Protein AF-A0A1X0NEB1-F1 (afdb_monomer_lite)

Organism: NCBI:txid67003

Foldseek 3Di:
DDDPVVVVLVVVLVVLVVLPLFDVSLVVVVQWDWDQDPNATFIFRQQPQQLVQLCVVVVNNPDNGFTFDADPPDRPDGTGSAGDCVSQVQESRHDDDPDDHNHDDGSNSVCSVVSNPDD

pLDDT: mean 80.7, std 16.13, range [34.22, 95.5]

Secondary structure (DSSP, 8-state):
---HHHHHHHHHHHHHHHTT-SHHHHHHTT-EEEEEETTEEEEEE--HHHHHHHHHHHT-TT--SEEEEE-TT-SSS-EEEEE-HHHHTTBTTSPP-SSS---B--TTTGGGGTTTT--

Radius of gyration: 14.16 Å; chains: 1; bounding box: 34×28×40 Å

InterPro domains:
  IPR001577 Peptidase M8, leishmanolysin [PF01457] (5-111)

Sequence (119 aa):
LVDPRLNVRIAAHEMAHALGFNIPSMKQKGVLTQANIRGKNRMVVSSKMTKEKAQGHYGCPSLPGMELDNDDETDDNGIHPHWTRRVAHDELMAPREEEGVEIYYTALTMPFRTWVAYK

Structure (mmCIF, N/CA/C/O backbone):
data_AF-A0A1X0NEB1-F1
#
_entry.id   AF-A0A1X0NEB1-F1
#
loop_
_atom_site.group_PDB
_atom_site.id
_atom_site.type_symbol
_atom_site.label_atom_id
_atom_site.label_alt_id
_atom_site.label_comp_id
_atom_site.label_asym_id
_atom_site.label_entity_id
_atom_site.label_seq_id
_atom_site.pdbx_PDB_ins_code
_atom_site.Cartn_x
_atom_site.Cartn_y
_atom_site.Cartn_z
_atom_site.occupancy
_atom_site.B_iso_or_equiv
_atom_site.auth_seq_id
_atom_site.auth_comp_id
_atom_site.auth_asym_id
_atom_site.auth_atom_id
_atom_site.pdbx_PDB_model_num
ATOM 1 N N . LEU A 1 1 ? 21.086 -9.699 -20.725 1.00 50.06 1 LEU A N 1
ATOM 2 C CA . LEU A 1 1 ? 20.017 -9.048 -21.521 1.00 50.06 1 LEU A CA 1
ATOM 3 C C . LEU A 1 1 ? 19.009 -8.496 -20.526 1.00 50.06 1 LEU A C 1
ATOM 5 O O . LEU A 1 1 ? 18.596 -9.251 -19.660 1.00 50.06 1 LEU A O 1
ATOM 9 N N . VAL A 1 2 ? 18.701 -7.200 -20.577 1.00 63.81 2 VAL A N 1
ATOM 10 C CA . VAL A 1 2 ? 17.762 -6.556 -19.640 1.00 63.81 2 VAL A CA 1
ATOM 11 C C . VAL A 1 2 ? 16.336 -6.984 -20.001 1.00 63.81 2 VAL A C 1
ATOM 13 O O . VAL A 1 2 ? 15.973 -6.893 -21.172 1.00 63.81 2 VAL A O 1
ATOM 16 N N . ASP A 1 3 ? 15.544 -7.465 -19.038 1.00 76.25 3 ASP A N 1
ATOM 17 C CA . ASP A 1 3 ? 14.147 -7.864 -19.269 1.00 76.25 3 ASP A CA 1
ATOM 18 C C . ASP A 1 3 ? 13.260 -6.612 -19.463 1.00 76.25 3 ASP A C 1
ATOM 20 O O . ASP A 1 3 ? 13.100 -5.822 -18.525 1.00 76.25 3 ASP A O 1
ATOM 24 N N . PRO A 1 4 ? 12.644 -6.399 -20.645 1.00 79.75 4 PRO A N 1
ATOM 25 C CA . PRO A 1 4 ? 11.771 -5.251 -20.887 1.00 79.75 4 PRO A CA 1
ATOM 26 C C . PRO A 1 4 ? 10.587 -5.167 -19.915 1.00 79.75 4 PRO A C 1
ATOM 28 O O . PRO A 1 4 ? 10.144 -4.067 -19.584 1.00 79.75 4 PRO A O 1
ATOM 31 N N . ARG A 1 5 ? 10.071 -6.306 -19.434 1.00 80.94 5 ARG A N 1
ATOM 32 C CA . ARG A 1 5 ? 8.942 -6.344 -18.490 1.00 80.94 5 ARG A CA 1
ATOM 33 C C . ARG A 1 5 ? 9.340 -5.774 -17.138 1.00 80.94 5 ARG A C 1
ATOM 35 O O . ARG A 1 5 ? 8.555 -5.045 -16.534 1.00 80.94 5 ARG A O 1
ATOM 42 N N . LEU A 1 6 ? 10.560 -6.069 -16.695 1.00 80.06 6 LEU A N 1
ATOM 43 C CA . LEU A 1 6 ? 11.114 -5.529 -15.461 1.00 80.06 6 LEU A CA 1
ATOM 44 C C . LEU A 1 6 ? 11.214 -4.001 -15.535 1.00 80.06 6 LEU A C 1
ATOM 46 O O . LEU A 1 6 ? 10.722 -3.321 -14.640 1.00 80.06 6 LEU A O 1
ATOM 50 N N . ASN A 1 7 ? 11.738 -3.452 -16.634 1.00 83.75 7 ASN A N 1
ATOM 51 C CA . ASN A 1 7 ? 11.854 -1.998 -16.810 1.00 83.75 7 ASN A CA 1
ATOM 52 C C . ASN A 1 7 ? 10.494 -1.286 -16.796 1.00 83.75 7 ASN A C 1
ATOM 54 O O . ASN A 1 7 ? 10.359 -0.232 -16.180 1.00 83.75 7 ASN A O 1
ATOM 58 N N . VAL A 1 8 ? 9.473 -1.865 -17.440 1.00 86.69 8 VAL A N 1
ATOM 59 C CA . VAL A 1 8 ? 8.105 -1.316 -17.414 1.00 86.69 8 VAL A CA 1
ATOM 60 C C . VAL A 1 8 ? 7.553 -1.285 -15.987 1.00 86.69 8 VAL A C 1
ATOM 62 O O . VAL A 1 8 ? 6.920 -0.309 -15.590 1.00 86.69 8 VAL A O 1
ATOM 65 N N . ARG A 1 9 ? 7.804 -2.336 -15.201 1.00 85.25 9 ARG A N 1
ATOM 66 C CA . ARG A 1 9 ? 7.329 -2.438 -13.814 1.00 85.25 9 ARG A CA 1
ATOM 67 C C . ARG A 1 9 ? 8.079 -1.480 -12.889 1.00 85.25 9 ARG A C 1
ATOM 69 O O . ARG A 1 9 ? 7.437 -0.826 -12.078 1.00 85.25 9 ARG A O 1
ATOM 76 N N . ILE A 1 10 ? 9.388 -1.309 -13.075 1.00 85.31 10 ILE A N 1
ATOM 77 C CA .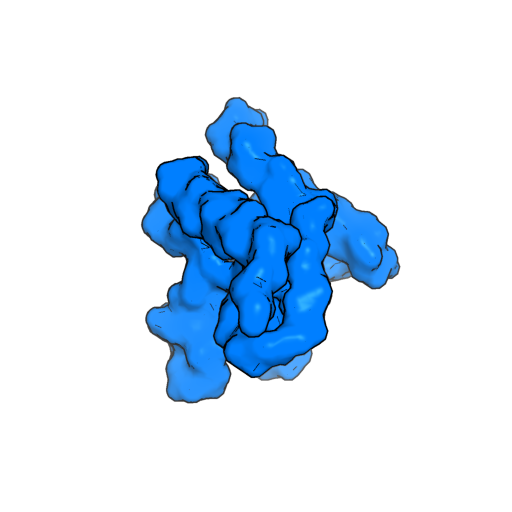 ILE A 1 10 ? 10.177 -0.289 -12.367 1.00 85.31 10 ILE A CA 1
ATOM 78 C C . ILE A 1 10 ? 9.642 1.108 -12.689 1.00 85.31 10 ILE A C 1
ATOM 80 O O . ILE A 1 10 ? 9.349 1.878 -11.781 1.00 85.31 10 ILE A O 1
ATOM 84 N N . ALA A 1 11 ? 9.428 1.426 -13.968 1.00 88.44 11 ALA A N 1
ATOM 85 C CA . ALA A 1 11 ? 8.856 2.715 -14.346 1.00 88.44 11 ALA A CA 1
ATOM 86 C C . ALA A 1 11 ? 7.480 2.937 -13.692 1.00 88.44 11 ALA A C 1
ATOM 88 O O . ALA A 1 11 ? 7.219 4.015 -13.165 1.00 88.44 11 ALA A O 1
ATOM 89 N N . ALA A 1 12 ? 6.619 1.916 -13.660 1.00 88.00 12 ALA A N 1
ATOM 90 C CA . ALA A 1 12 ? 5.317 1.997 -13.001 1.00 88.00 12 ALA A CA 1
ATOM 91 C C . ALA A 1 12 ? 5.418 2.190 -11.473 1.00 88.00 12 ALA A C 1
ATOM 93 O O . ALA A 1 12 ? 4.618 2.940 -10.914 1.00 88.00 12 ALA A O 1
ATOM 94 N N . HIS A 1 13 ? 6.391 1.555 -10.814 1.00 88.31 13 HIS A N 1
ATOM 95 C CA . HIS A 1 13 ? 6.684 1.724 -9.386 1.00 88.31 13 HIS A CA 1
ATOM 96 C C . HIS A 1 13 ? 7.076 3.172 -9.067 1.00 88.31 13 HIS A C 1
ATOM 98 O O . HIS A 1 13 ? 6.448 3.829 -8.236 1.00 88.31 13 HIS A O 1
ATOM 104 N N . GLU A 1 14 ? 8.036 3.723 -9.810 1.00 90.38 14 GLU A N 1
ATOM 105 C CA . GLU A 1 14 ? 8.483 5.108 -9.622 1.00 90.38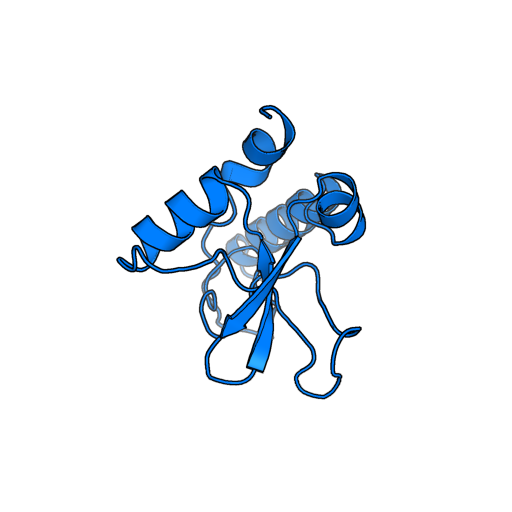 14 GLU A CA 1
ATOM 106 C C . GLU A 1 14 ? 7.382 6.122 -9.960 1.00 90.38 14 GLU A C 1
ATOM 108 O O . GLU A 1 14 ? 7.199 7.130 -9.272 1.00 90.38 14 GLU A O 1
ATOM 113 N N . MET A 1 15 ? 6.569 5.837 -10.982 1.00 90.62 15 MET A N 1
ATOM 114 C CA . MET A 1 15 ? 5.384 6.640 -11.279 1.00 90.62 15 MET A CA 1
ATOM 115 C C . MET A 1 15 ? 4.373 6.612 -10.127 1.00 90.62 15 MET A C 1
ATOM 117 O O . MET A 1 15 ? 3.772 7.644 -9.833 1.00 90.62 15 MET A O 1
ATOM 121 N N . ALA A 1 16 ? 4.173 5.474 -9.458 1.00 88.00 16 ALA A N 1
ATOM 122 C CA . ALA A 1 16 ? 3.282 5.391 -8.303 1.00 88.00 16 ALA A CA 1
ATOM 123 C C . ALA A 1 16 ? 3.787 6.259 -7.138 1.00 88.00 16 ALA A C 1
ATOM 125 O O . ALA A 1 16 ? 2.994 6.999 -6.547 1.00 88.00 16 ALA A O 1
ATOM 126 N N . HIS A 1 17 ? 5.097 6.261 -6.867 1.00 89.75 17 HIS A N 1
ATOM 127 C CA . HIS A 1 17 ? 5.706 7.184 -5.904 1.00 89.75 17 HIS A CA 1
ATOM 128 C C . HIS A 1 17 ? 5.466 8.651 -6.276 1.00 89.75 17 HIS A C 1
ATOM 130 O O . HIS A 1 17 ? 4.985 9.426 -5.440 1.00 89.75 17 HIS A O 1
ATOM 136 N N . ALA A 1 18 ? 5.723 9.024 -7.535 1.00 90.25 18 ALA A N 1
ATOM 137 C CA . ALA A 1 18 ? 5.511 10.382 -8.042 1.00 90.25 18 ALA A CA 1
ATOM 138 C C . ALA A 1 18 ? 4.037 10.822 -7.965 1.00 90.25 18 ALA A C 1
ATOM 140 O O . ALA A 1 18 ? 3.744 11.995 -7.736 1.00 90.25 18 ALA A O 1
ATOM 141 N N . LEU A 1 19 ? 3.100 9.881 -8.109 1.00 89.00 19 LEU A N 1
ATOM 142 C CA . LEU A 1 19 ? 1.658 10.113 -7.981 1.00 89.00 19 LEU A CA 1
ATOM 143 C C . LEU A 1 19 ? 1.159 10.152 -6.530 1.00 89.00 19 LEU A C 1
ATOM 145 O O . LEU A 1 19 ? -0.034 10.361 -6.303 1.00 89.00 19 LEU A O 1
ATOM 149 N N . GLY A 1 20 ? 2.048 9.983 -5.553 1.00 87.38 20 GLY A N 1
ATOM 150 C CA . GLY A 1 20 ? 1.743 10.194 -4.144 1.00 87.38 20 GLY A CA 1
ATOM 151 C C . GLY A 1 20 ? 1.837 8.950 -3.272 1.00 87.38 20 GLY A C 1
ATOM 152 O O . GLY A 1 20 ? 1.495 9.053 -2.095 1.00 87.38 20 GLY A O 1
ATOM 153 N N . PHE A 1 21 ? 2.282 7.796 -3.786 1.00 90.44 21 PHE A N 1
ATOM 154 C CA . PHE A 1 21 ? 2.564 6.624 -2.950 1.00 90.44 21 PHE A CA 1
ATOM 155 C C . PHE A 1 21 ? 3.817 6.900 -2.109 1.00 90.44 21 PHE A C 1
ATOM 157 O O . PHE A 1 21 ? 4.918 6.467 -2.417 1.00 90.44 21 PHE A O 1
ATOM 164 N N . ASN A 1 22 ? 3.676 7.730 -1.082 1.00 90.38 22 ASN A N 1
ATOM 165 C CA . ASN A 1 22 ? 4.745 8.134 -0.187 1.00 90.38 22 ASN A CA 1
ATOM 166 C C . ASN A 1 22 ? 4.183 8.467 1.199 1.00 90.38 22 ASN A C 1
ATOM 168 O O . ASN A 1 22 ? 3.020 8.857 1.347 1.00 90.38 22 ASN A O 1
ATOM 172 N N . ILE A 1 23 ? 5.025 8.329 2.223 1.00 90.75 23 ILE A N 1
ATOM 173 C CA . ILE A 1 23 ? 4.625 8.529 3.619 1.00 90.75 23 ILE A CA 1
ATOM 174 C C . ILE A 1 23 ? 4.050 9.934 3.879 1.00 90.75 23 ILE A C 1
ATOM 176 O O . ILE A 1 23 ? 2.999 10.010 4.521 1.00 90.75 23 ILE A O 1
ATOM 180 N N . PRO A 1 24 ? 4.638 11.047 3.386 1.00 91.19 24 PRO A N 1
ATOM 181 C CA . PRO A 1 24 ? 4.060 12.379 3.580 1.00 91.19 24 PRO A CA 1
ATOM 182 C C . PRO A 1 24 ? 2.620 12.498 3.067 1.00 91.19 24 PRO A C 1
ATOM 184 O O . PRO A 1 24 ? 1.757 13.007 3.782 1.00 91.19 24 PRO A O 1
ATOM 187 N N . SER A 1 25 ? 2.333 11.971 1.875 1.00 90.56 25 SER A N 1
ATOM 188 C CA . SER A 1 25 ? 0.985 11.994 1.294 1.00 90.56 25 SER A CA 1
ATOM 189 C C . SER A 1 25 ? 0.007 11.138 2.097 1.00 90.56 25 SER A C 1
ATOM 191 O O . SER A 1 25 ? -1.127 11.552 2.337 1.00 90.56 25 SER A O 1
ATOM 193 N N . MET A 1 26 ? 0.438 9.961 2.560 1.00 91.19 26 MET A N 1
ATOM 194 C CA . MET A 1 26 ? -0.384 9.091 3.407 1.00 91.19 26 MET A CA 1
ATOM 195 C C . MET A 1 26 ? -0.697 9.747 4.763 1.00 91.19 26 MET A C 1
ATOM 197 O O . MET A 1 26 ? -1.842 9.704 5.218 1.00 91.19 26 MET A O 1
ATOM 201 N N . LYS A 1 27 ? 0.287 10.420 5.380 1.00 91.62 27 LYS A N 1
ATOM 202 C CA . LYS A 1 27 ? 0.109 11.202 6.617 1.00 91.62 27 LYS A CA 1
ATOM 203 C C . LYS A 1 27 ? -0.855 12.367 6.411 1.00 91.62 27 LYS A C 1
ATOM 205 O O . LYS A 1 27 ? -1.803 12.503 7.176 1.00 91.62 27 LYS A O 1
ATOM 210 N N . GLN A 1 28 ? -0.660 13.163 5.357 1.00 92.12 28 GLN A N 1
ATOM 211 C CA . GLN A 1 28 ? -1.532 14.296 5.025 1.00 92.12 28 GLN A CA 1
ATOM 212 C C . GLN A 1 28 ? -2.993 13.8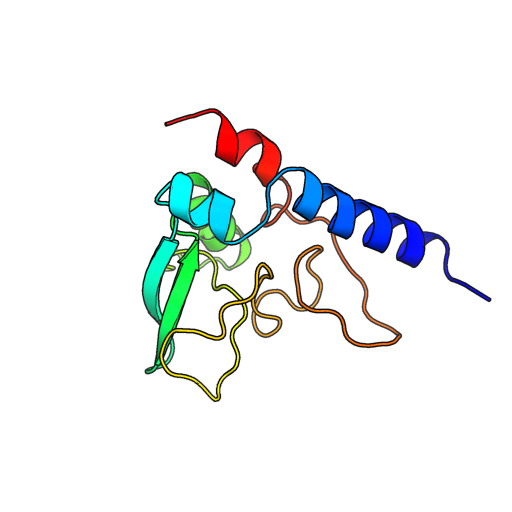61 4.844 1.00 92.12 28 GLN A C 1
ATOM 214 O O . GLN A 1 28 ? -3.915 14.585 5.210 1.00 92.12 28 GLN A O 1
ATOM 219 N N . LYS A 1 29 ? -3.204 12.664 4.293 1.00 89.00 29 LYS A N 1
ATOM 220 C CA . LYS A 1 29 ? -4.533 12.080 4.088 1.00 89.00 29 LYS A CA 1
ATOM 221 C C . LYS A 1 29 ? -5.107 11.397 5.329 1.00 89.00 29 LYS A C 1
ATOM 223 O O . LYS A 1 29 ? -6.274 11.021 5.300 1.00 89.00 29 LYS A O 1
ATOM 228 N N . GLY A 1 30 ? -4.321 11.221 6.392 1.00 93.38 30 GLY A N 1
ATOM 229 C CA . GLY A 1 30 ? -4.760 10.563 7.623 1.00 93.38 30 GLY A CA 1
ATOM 230 C C . GLY A 1 30 ? -5.132 9.090 7.434 1.00 93.38 30 GLY A C 1
ATOM 231 O O . GLY A 1 30 ? -5.995 8.589 8.143 1.00 93.38 30 GLY A O 1
ATOM 232 N N . VAL A 1 31 ? -4.519 8.399 6.464 1.00 93.88 31 VAL A N 1
ATOM 233 C CA . VAL A 1 31 ? -4.846 6.993 6.135 1.00 93.88 31 VAL A CA 1
ATOM 234 C C . VAL A 1 31 ? -3.944 5.976 6.833 1.00 93.88 31 VAL A C 1
ATOM 236 O O . VAL A 1 31 ? -4.031 4.784 6.552 1.00 93.88 31 VAL A O 1
ATOM 239 N N . LEU A 1 32 ? -3.049 6.445 7.700 1.00 93.25 32 LEU A N 1
ATOM 240 C CA . LEU A 1 32 ? -2.110 5.615 8.438 1.00 93.25 32 LEU A CA 1
ATOM 241 C C . LEU A 1 32 ? -2.652 5.308 9.832 1.00 93.25 32 LEU A C 1
ATOM 243 O O . LEU A 1 32 ? -3.143 6.194 10.531 1.00 93.25 32 LEU A O 1
ATOM 247 N N . THR A 1 33 ? -2.550 4.056 10.257 1.00 94.19 33 THR A N 1
ATOM 248 C CA . THR A 1 33 ? -2.971 3.623 11.595 1.00 94.19 33 THR A CA 1
ATOM 249 C C . THR A 1 33 ? -1.999 2.581 12.130 1.00 94.19 33 THR A C 1
ATOM 251 O O . THR A 1 33 ? -1.504 1.757 11.365 1.00 94.19 33 THR A O 1
ATOM 254 N N . GLN A 1 34 ? -1.731 2.604 13.436 1.00 92.94 34 GLN A N 1
ATOM 255 C CA . GLN A 1 34 ? -1.015 1.519 14.104 1.00 92.94 34 GLN A CA 1
ATOM 256 C C . GLN A 1 34 ? -1.971 0.358 14.384 1.00 92.94 34 GLN A C 1
ATOM 258 O O . GLN A 1 34 ? -3.072 0.552 14.899 1.00 92.94 34 GLN A O 1
ATOM 263 N N . ALA A 1 35 ? -1.542 -0.859 14.071 1.00 92.19 35 ALA A N 1
ATOM 264 C CA . ALA A 1 35 ? -2.259 -2.082 14.389 1.00 92.19 35 ALA A CA 1
ATOM 265 C C . ALA A 1 35 ? -1.309 -3.102 15.019 1.00 92.19 35 ALA A C 1
ATOM 267 O O . ALA A 1 35 ? -0.158 -3.228 14.601 1.00 92.19 35 ALA A O 1
ATOM 268 N N . ASN A 1 36 ? -1.801 -3.866 15.998 1.00 91.19 36 ASN A N 1
ATOM 269 C CA . ASN A 1 36 ? -1.059 -5.018 16.490 1.00 91.19 36 ASN A CA 1
ATOM 270 C C . ASN A 1 36 ? -1.182 -6.151 15.469 1.00 91.19 36 ASN A C 1
ATOM 272 O O . ASN A 1 36 ? -2.252 -6.734 15.290 1.00 91.19 36 ASN A O 1
ATOM 276 N N . ILE A 1 37 ? -0.085 -6.437 14.778 1.00 87.88 37 ILE A N 1
ATOM 277 C CA . ILE A 1 37 ? -0.008 -7.495 13.784 1.00 87.88 37 ILE A CA 1
ATOM 278 C C . ILE A 1 37 ? 1.111 -8.434 14.211 1.00 87.88 37 ILE A C 1
ATOM 280 O O . ILE A 1 37 ? 2.282 -8.060 14.258 1.00 87.88 37 ILE A O 1
ATOM 284 N N . ARG A 1 38 ? 0.733 -9.681 14.515 1.00 88.56 38 ARG A N 1
ATOM 285 C CA . ARG A 1 38 ? 1.660 -10.752 14.921 1.00 88.56 38 ARG A CA 1
ATOM 286 C C . ARG A 1 38 ? 2.500 -10.369 16.152 1.00 88.56 38 ARG A C 1
ATOM 288 O O . ARG A 1 38 ? 3.692 -10.652 16.201 1.00 88.56 38 ARG A O 1
ATOM 295 N N . GLY A 1 39 ? 1.881 -9.704 17.131 1.00 88.00 39 GLY A N 1
ATOM 296 C CA . GLY A 1 39 ? 2.530 -9.330 18.390 1.00 88.00 39 GLY A CA 1
ATOM 297 C C . GLY A 1 39 ? 3.436 -8.098 18.310 1.00 88.00 39 GLY A C 1
ATOM 298 O O . GLY A 1 39 ? 4.062 -7.759 19.308 1.00 88.00 39 GLY A O 1
ATOM 299 N N . LYS A 1 40 ? 3.493 -7.411 17.162 1.00 87.00 40 LYS A N 1
ATOM 300 C CA . LYS A 1 40 ? 4.233 -6.156 16.980 1.00 87.00 40 LYS A CA 1
ATOM 301 C C . LYS A 1 40 ? 3.286 -5.025 16.585 1.00 87.00 40 LYS A C 1
ATOM 303 O O . LYS A 1 40 ? 2.299 -5.258 15.886 1.00 87.00 40 LYS A O 1
ATOM 308 N N . ASN A 1 41 ? 3.606 -3.801 16.997 1.00 88.69 41 ASN A N 1
ATOM 309 C CA . ASN A 1 41 ? 2.939 -2.613 16.473 1.00 88.69 41 ASN A CA 1
ATOM 310 C C . ASN A 1 41 ? 3.437 -2.362 15.050 1.00 88.69 41 ASN A C 1
ATOM 312 O O . ASN A 1 41 ? 4.637 -2.274 14.803 1.00 88.69 41 ASN A O 1
ATOM 316 N N . ARG A 1 42 ? 2.506 -2.320 14.099 1.00 90.00 42 ARG A N 1
ATOM 317 C CA . ARG A 1 42 ? 2.790 -2.163 12.674 1.00 90.00 42 ARG A CA 1
ATOM 318 C C . ARG A 1 42 ? 1.970 -1.021 12.108 1.00 90.00 42 ARG A C 1
ATOM 320 O O . ARG A 1 42 ? 0.788 -0.884 12.424 1.00 90.00 42 ARG A O 1
ATOM 327 N N . MET A 1 43 ? 2.592 -0.228 11.244 1.00 92.62 43 MET A N 1
ATOM 328 C CA . MET A 1 43 ? 1.891 0.802 10.491 1.00 92.62 43 MET A CA 1
ATOM 329 C C . MET A 1 43 ? 1.161 0.172 9.310 1.00 92.62 43 MET A C 1
ATOM 331 O O . MET A 1 43 ? 1.752 -0.537 8.496 1.00 92.62 43 MET A O 1
ATOM 335 N N . VAL A 1 44 ? -0.136 0.446 9.213 1.00 94.06 44 VAL A N 1
ATOM 336 C CA . VAL A 1 44 ? -0.979 0.006 8.102 1.00 94.06 44 VAL A CA 1
ATOM 337 C C . VAL A 1 44 ? -1.604 1.194 7.386 1.00 94.06 44 VAL A C 1
ATOM 339 O O . VAL A 1 44 ? -1.916 2.217 8.000 1.00 94.06 44 VAL A O 1
ATOM 342 N N . VAL A 1 45 ? -1.861 1.028 6.091 1.00 94.62 45 VAL A N 1
ATOM 343 C CA . VAL A 1 45 ? -2.782 1.879 5.337 1.00 94.62 45 VAL A CA 1
ATOM 344 C C . VAL A 1 45 ? -4.200 1.348 5.555 1.00 94.62 45 VAL A C 1
ATOM 346 O O . VAL A 1 45 ? -4.564 0.272 5.073 1.00 94.62 45 VAL A O 1
ATOM 349 N N . SER A 1 46 ? -4.997 2.097 6.313 1.00 94.50 46 SER A N 1
ATOM 350 C CA . SER A 1 46 ? -6.318 1.705 6.828 1.00 94.50 46 SER A CA 1
ATOM 351 C C . SER A 1 46 ? -7.486 2.403 6.127 1.00 94.50 46 SER A C 1
ATOM 353 O O . SER A 1 46 ? -8.627 2.319 6.585 1.00 94.50 46 SER A O 1
ATOM 355 N N . SER A 1 47 ? -7.229 3.085 5.003 1.00 93.00 47 SER A N 1
ATOM 356 C CA . SER A 1 47 ? -8.296 3.697 4.206 1.00 93.00 47 SER A CA 1
ATOM 357 C C . SER A 1 47 ? -9.370 2.654 3.857 1.00 93.00 47 SER A C 1
ATOM 359 O O . SER A 1 47 ? -9.043 1.486 3.623 1.00 93.00 47 SER A O 1
ATOM 361 N N . LYS A 1 48 ? -10.650 3.063 3.818 1.00 91.88 48 LYS A N 1
ATOM 362 C CA . LYS A 1 48 ? -11.800 2.157 3.626 1.00 91.88 48 LYS A CA 1
ATOM 363 C C . LYS A 1 48 ? -11.571 1.184 2.476 1.00 91.88 48 LYS A C 1
ATOM 365 O O . LYS A 1 48 ? -11.632 -0.027 2.652 1.00 91.88 48 LYS A O 1
ATOM 370 N N . MET A 1 49 ? -11.253 1.725 1.308 1.00 88.81 49 MET A N 1
ATOM 371 C CA . MET A 1 49 ? -11.064 0.898 0.132 1.00 88.81 49 MET A CA 1
ATOM 372 C C . MET A 1 49 ? -9.842 -0.057 0.329 1.00 88.81 49 MET A C 1
ATOM 374 O O . MET A 1 49 ? -9.866 -1.154 -0.213 1.00 88.81 49 MET A O 1
ATOM 378 N N . THR A 1 50 ? -8.768 0.303 1.075 1.00 90.38 50 THR A N 1
ATOM 379 C CA . THR A 1 50 ? -7.451 -0.399 1.086 1.00 90.38 50 THR A CA 1
ATOM 380 C C . THR A 1 50 ? -7.617 -1.609 1.941 1.00 90.38 50 THR A C 1
ATOM 382 O O . THR A 1 50 ? -7.259 -2.713 1.548 1.00 90.38 50 THR A O 1
ATOM 385 N N . LYS A 1 51 ? -8.287 -1.382 3.063 1.00 93.44 51 LYS A N 1
ATOM 386 C CA . LYS A 1 51 ? -8.847 -2.410 3.897 1.00 93.44 51 LYS A CA 1
ATOM 387 C C . LYS A 1 51 ? -9.743 -3.351 3.090 1.00 93.44 51 LYS A C 1
ATOM 389 O O . LYS A 1 51 ? -9.448 -4.535 3.063 1.00 93.44 51 LYS A O 1
ATOM 394 N N . GLU A 1 52 ? -10.749 -2.863 2.362 1.00 93.44 52 GLU A N 1
ATOM 395 C CA . GLU A 1 52 ? -11.640 -3.732 1.569 1.00 93.44 52 GLU A CA 1
ATOM 396 C C . GLU A 1 52 ? -10.889 -4.565 0.510 1.00 93.44 52 GLU A C 1
ATOM 398 O O . GLU A 1 52 ? -11.146 -5.761 0.362 1.00 93.44 52 GLU A O 1
ATOM 403 N N . LYS A 1 53 ? -9.926 -3.973 -0.209 1.00 92.25 53 LYS A N 1
ATOM 404 C CA . LYS A 1 53 ? -9.122 -4.687 -1.213 1.00 92.25 53 LYS A CA 1
ATOM 405 C C . LYS A 1 53 ? -8.159 -5.688 -0.587 1.00 92.25 53 LYS A C 1
ATOM 407 O O . LYS A 1 53 ? -8.070 -6.799 -1.099 1.00 92.25 53 LYS A O 1
ATOM 412 N N . ALA A 1 54 ? -7.499 -5.347 0.518 1.00 92.62 54 ALA A N 1
ATOM 413 C CA . ALA A 1 54 ? -6.646 -6.277 1.253 1.00 92.62 54 ALA A CA 1
ATOM 414 C C . ALA A 1 54 ? -7.464 -7.445 1.826 1.00 92.62 54 ALA A C 1
ATOM 416 O O . ALA A 1 54 ? -7.107 -8.604 1.637 1.00 92.62 54 ALA A O 1
ATOM 417 N N . GLN A 1 55 ? -8.608 -7.160 2.449 1.00 94.81 55 GLN A N 1
ATOM 418 C CA . GLN A 1 55 ? -9.523 -8.174 2.979 1.00 94.81 55 GLN A CA 1
ATOM 419 C C . GLN A 1 55 ? -10.001 -9.134 1.889 1.00 94.81 55 GLN A C 1
ATOM 421 O O . GLN A 1 55 ? -9.984 -10.344 2.102 1.00 94.81 55 GLN A O 1
ATOM 426 N N . GLY A 1 56 ? -10.385 -8.609 0.721 1.00 93.88 56 GLY A N 1
ATOM 427 C CA . GLY A 1 56 ? -10.778 -9.425 -0.426 1.00 93.88 56 GLY A CA 1
ATOM 428 C C . GLY A 1 56 ? -9.620 -10.233 -1.015 1.00 93.88 56 GLY A C 1
ATOM 429 O O . GLY A 1 56 ? -9.800 -11.406 -1.320 1.00 93.88 56 GLY A O 1
ATOM 430 N N . HIS A 1 57 ? -8.433 -9.633 -1.141 1.00 92.44 57 HIS A N 1
ATOM 431 C CA . HIS A 1 57 ? -7.250 -10.290 -1.703 1.00 92.44 57 HIS A CA 1
ATOM 432 C C . HIS A 1 57 ? -6.757 -11.454 -0.831 1.00 92.44 57 HIS A C 1
ATOM 434 O O . HIS A 1 57 ? -6.447 -12.518 -1.356 1.00 92.44 57 HIS A O 1
ATOM 440 N N . TYR A 1 58 ? -6.733 -11.276 0.492 1.00 93.19 58 TYR A N 1
ATOM 441 C CA . TYR A 1 58 ? -6.269 -12.297 1.438 1.00 93.19 58 TYR A CA 1
ATOM 442 C C . TYR A 1 58 ? -7.392 -13.166 2.025 1.00 93.19 58 TYR A C 1
ATOM 444 O O . TYR A 1 58 ? -7.114 -14.051 2.831 1.00 93.19 58 TYR A O 1
ATOM 452 N N . GLY A 1 59 ? -8.661 -12.900 1.693 1.00 95.50 59 GLY A N 1
ATOM 453 C CA . GLY A 1 59 ? -9.809 -13.613 2.264 1.00 95.50 59 GLY A CA 1
ATOM 454 C C . GLY A 1 59 ? -9.948 -13.460 3.785 1.00 95.50 59 GLY A C 1
ATOM 455 O O . GLY A 1 59 ? -10.465 -14.356 4.446 1.00 95.50 59 GLY A O 1
ATOM 456 N N . CYS A 1 60 ? -9.471 -12.350 4.357 1.00 94.38 60 CYS A N 1
ATOM 457 C CA . CYS A 1 60 ? -9.406 -12.140 5.804 1.00 94.38 60 CYS A CA 1
ATOM 458 C C . CYS A 1 60 ? -10.183 -10.875 6.219 1.00 94.38 60 CYS A C 1
ATOM 460 O O . CYS A 1 60 ? -9.612 -9.784 6.217 1.00 94.38 60 CYS A O 1
ATOM 462 N N . PRO A 1 61 ? -11.473 -10.989 6.601 1.00 94.81 61 PRO A N 1
ATOM 463 C CA . PRO A 1 61 ? -12.341 -9.839 6.893 1.00 94.81 61 PRO A CA 1
ATOM 464 C C . PRO A 1 61 ? -11.937 -9.018 8.122 1.00 94.81 61 PRO A C 1
ATOM 466 O O . PRO A 1 61 ? -12.374 -7.879 8.281 1.00 94.81 61 PRO A O 1
ATOM 469 N N . SER A 1 62 ? -11.123 -9.582 9.013 1.00 94.19 62 SER A N 1
ATOM 470 C CA . SER A 1 62 ? -10.629 -8.898 10.210 1.00 94.19 62 SER A CA 1
ATOM 471 C C . SER A 1 62 ? -9.354 -8.091 9.960 1.00 94.19 62 SER A C 1
ATOM 473 O O . SER A 1 62 ? -8.903 -7.406 10.878 1.00 94.19 62 SER A O 1
ATOM 475 N N . LEU A 1 63 ? -8.779 -8.125 8.745 1.00 94.38 63 LEU A N 1
ATOM 476 C CA . LEU A 1 63 ? -7.576 -7.351 8.437 1.00 94.38 63 LEU A CA 1
ATOM 477 C C . LEU A 1 63 ? -7.808 -5.861 8.731 1.00 94.38 63 LEU A C 1
ATOM 479 O O . LEU A 1 63 ? -8.782 -5.286 8.229 1.00 94.38 63 LEU A O 1
ATOM 483 N N . PRO A 1 64 ? -6.929 -5.220 9.523 1.00 94.31 64 PRO A N 1
ATOM 484 C CA . PRO A 1 64 ? -7.084 -3.817 9.899 1.00 94.31 64 PRO A CA 1
ATOM 485 C C . PRO A 1 64 ? -6.761 -2.857 8.743 1.00 94.31 64 PRO A C 1
ATOM 487 O O . PRO A 1 64 ? -7.253 -1.731 8.733 1.00 94.31 64 PRO A O 1
ATOM 490 N N . GLY A 1 65 ? -5.973 -3.307 7.766 1.00 94.06 65 GLY A N 1
ATOM 491 C CA . GLY A 1 65 ? -5.507 -2.540 6.616 1.00 94.06 65 GLY A CA 1
ATOM 492 C C . GLY A 1 65 ? -4.395 -3.294 5.887 1.00 94.06 65 GLY A C 1
ATOM 493 O O . GLY A 1 65 ? -4.195 -4.485 6.133 1.00 94.06 65 GLY A O 1
ATOM 494 N N . MET A 1 66 ? -3.672 -2.592 5.016 1.00 94.38 66 MET A N 1
ATOM 495 C CA . MET A 1 66 ? -2.495 -3.128 4.326 1.00 94.38 66 MET A CA 1
ATOM 496 C C . MET A 1 66 ? -1.215 -2.716 5.057 1.00 94.38 66 MET A C 1
ATOM 498 O O . MET A 1 66 ? -1.009 -1.530 5.302 1.00 94.38 66 MET A O 1
ATOM 502 N N . GLU A 1 67 ? -0.375 -3.681 5.424 1.00 93.44 67 GLU A N 1
ATOM 503 C CA . GLU A 1 67 ? 0.857 -3.449 6.189 1.00 93.44 67 GLU A CA 1
ATOM 504 C C . GLU A 1 67 ? 1.940 -2.787 5.324 1.00 93.44 67 GLU A C 1
ATOM 506 O O . GLU A 1 67 ? 2.255 -3.265 4.230 1.00 93.44 67 GLU A O 1
ATOM 511 N N . LEU A 1 68 ? 2.490 -1.675 5.822 1.00 92.56 68 LEU A N 1
ATOM 512 C CA . LEU A 1 68 ? 3.645 -1.017 5.221 1.00 92.56 68 LEU A CA 1
ATOM 513 C C . LEU A 1 68 ? 4.928 -1.723 5.633 1.00 92.56 68 LEU A C 1
ATOM 515 O O . LEU A 1 68 ? 5.019 -2.317 6.709 1.00 92.56 68 LEU A O 1
ATOM 519 N N . ASP A 1 69 ? 5.911 -1.636 4.755 1.00 89.12 69 ASP A N 1
ATOM 520 C CA . ASP A 1 69 ? 7.244 -2.119 5.028 1.00 89.12 69 ASP A CA 1
ATOM 521 C C . ASP A 1 69 ? 7.902 -1.300 6.140 1.00 89.12 69 ASP A C 1
ATOM 523 O O . ASP A 1 69 ? 7.657 -0.095 6.289 1.00 89.1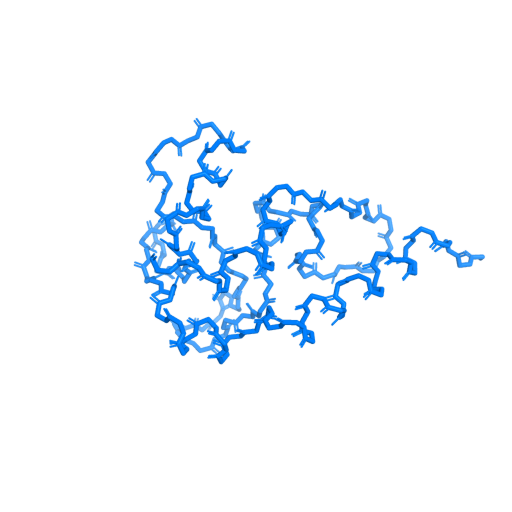2 69 ASP A O 1
ATOM 527 N N . ASN A 1 70 ? 8.695 -1.979 6.959 1.00 83.69 70 ASN A N 1
ATOM 528 C CA . ASN A 1 70 ? 9.397 -1.354 8.059 1.00 83.69 70 ASN A CA 1
ATOM 529 C C . ASN A 1 70 ? 10.731 -2.018 8.367 1.00 83.69 70 ASN A C 1
ATOM 531 O O . ASN A 1 70 ? 10.873 -3.237 8.290 1.00 83.69 70 ASN A O 1
ATOM 535 N N . ASP A 1 71 ? 11.673 -1.204 8.830 1.00 71.50 71 ASP A N 1
ATOM 536 C CA . ASP A 1 71 ? 12.883 -1.711 9.458 1.00 71.50 71 ASP A CA 1
ATOM 537 C C . ASP A 1 71 ? 12.492 -2.351 10.792 1.00 71.50 71 ASP A C 1
ATOM 539 O O . ASP A 1 71 ? 12.126 -1.671 11.752 1.00 71.50 71 ASP A O 1
ATOM 543 N N . ASP A 1 72 ? 12.566 -3.681 10.854 1.00 63.19 72 ASP A N 1
ATOM 544 C CA . ASP A 1 72 ? 12.252 -4.499 12.035 1.00 63.19 72 ASP A CA 1
ATOM 545 C C . ASP A 1 72 ? 13.117 -4.169 13.277 1.00 63.19 72 ASP A C 1
ATOM 547 O O . ASP A 1 72 ? 12.882 -4.727 14.352 1.00 63.19 72 ASP A O 1
ATOM 551 N N . GLU A 1 73 ? 14.089 -3.268 13.113 1.00 55.69 73 GLU A N 1
ATOM 552 C CA . GLU A 1 73 ? 15.091 -2.807 14.077 1.00 55.69 73 GLU A CA 1
ATOM 553 C C . GLU A 1 73 ? 14.695 -1.511 14.813 1.00 55.69 73 GLU A C 1
ATOM 555 O O . GLU A 1 73 ? 15.392 -1.122 15.748 1.00 55.69 73 GLU A O 1
ATOM 560 N N . THR A 1 74 ? 13.613 -0.815 14.422 1.00 48.75 74 THR A N 1
ATOM 561 C CA . THR A 1 74 ? 13.200 0.433 15.098 1.00 48.75 74 THR A CA 1
ATOM 562 C C . THR A 1 74 ? 11.701 0.517 15.363 1.00 48.75 74 THR A C 1
ATOM 564 O O . THR A 1 74 ? 10.864 0.151 14.540 1.00 48.75 74 THR A O 1
ATOM 567 N N . ASP A 1 75 ? 11.375 1.039 16.539 1.00 50.19 75 ASP A N 1
ATOM 568 C CA . ASP A 1 75 ? 10.065 0.939 17.168 1.00 50.19 75 ASP A CA 1
ATOM 569 C C . ASP A 1 75 ? 9.006 1.836 16.532 1.00 50.19 75 ASP A C 1
ATOM 571 O O . ASP A 1 75 ? 7.840 1.537 16.732 1.00 50.19 75 ASP A O 1
ATOM 575 N N . ASP A 1 76 ? 9.359 2.899 15.791 1.00 52.34 76 ASP A N 1
ATOM 576 C CA . ASP A 1 76 ? 8.355 3.750 15.117 1.00 52.34 76 ASP A CA 1
ATOM 577 C C . ASP A 1 76 ? 8.890 4.768 14.073 1.00 52.34 76 ASP A C 1
ATOM 579 O O . ASP A 1 76 ? 8.174 5.697 13.701 1.00 52.34 76 ASP A O 1
ATOM 583 N N . ASN A 1 77 ? 10.102 4.608 13.513 1.00 55.94 77 ASN A N 1
ATOM 584 C CA . ASN A 1 77 ? 10.637 5.564 12.513 1.00 55.94 77 ASN A CA 1
ATOM 585 C C . ASN A 1 77 ? 11.172 4.954 11.202 1.00 55.94 77 ASN A C 1
ATOM 587 O O . ASN A 1 77 ? 11.474 5.711 10.281 1.00 55.94 77 ASN A O 1
ATOM 591 N N . GLY A 1 78 ? 11.237 3.627 11.080 1.00 71.81 78 GLY A N 1
ATOM 592 C CA . GLY A 1 78 ? 11.720 2.926 9.884 1.00 71.81 78 GLY A CA 1
ATOM 593 C C . GLY A 1 78 ? 10.633 2.551 8.877 1.00 71.81 78 GLY A C 1
ATOM 594 O O . GLY A 1 78 ? 10.755 1.509 8.252 1.00 71.81 78 GLY A O 1
ATOM 595 N N . ILE A 1 79 ? 9.531 3.308 8.769 1.00 85.12 79 ILE A N 1
ATOM 596 C CA . ILE A 1 79 ? 8.454 2.986 7.815 1.00 85.12 79 ILE A CA 1
ATOM 597 C C . ILE A 1 79 ? 8.816 3.417 6.396 1.00 85.12 79 ILE A C 1
ATOM 599 O O . ILE A 1 79 ? 9.094 4.592 6.140 1.00 85.12 79 ILE A O 1
ATOM 603 N N . HIS A 1 80 ? 8.719 2.483 5.460 1.00 87.50 80 HIS A N 1
ATOM 604 C CA . HIS A 1 80 ? 9.022 2.730 4.058 1.00 87.50 80 HIS A CA 1
ATOM 605 C C . HIS A 1 80 ? 7.734 2.893 3.254 1.00 87.50 80 HIS A C 1
ATOM 607 O O . HIS A 1 80 ? 6.698 2.314 3.600 1.00 87.50 80 HIS A O 1
ATOM 613 N N . PRO A 1 81 ? 7.744 3.702 2.181 1.00 89.31 81 PRO A N 1
ATOM 614 C CA . PRO A 1 81 ? 6.600 3.873 1.296 1.00 89.31 81 PRO A CA 1
ATOM 615 C C . PRO A 1 81 ? 6.421 2.651 0.383 1.00 89.31 81 PRO A C 1
ATOM 617 O O . PRO A 1 81 ? 6.256 2.798 -0.822 1.00 89.31 81 PRO A O 1
ATOM 620 N N . HIS A 1 82 ? 6.423 1.452 0.957 1.00 91.38 82 HIS A N 1
ATOM 621 C CA . HIS A 1 82 ? 6.320 0.170 0.275 1.00 91.38 82 HIS A CA 1
ATOM 622 C C . HIS A 1 82 ? 5.383 -0.747 1.058 1.00 91.38 82 HIS A C 1
ATOM 624 O O . HIS A 1 82 ? 5.206 -0.584 2.264 1.00 91.38 82 HIS A O 1
ATOM 630 N N . TRP A 1 83 ? 4.755 -1.710 0.393 1.00 92.31 83 TRP A N 1
ATOM 631 C CA . TRP A 1 83 ? 4.062 -2.792 1.091 1.00 92.31 83 TRP A CA 1
ATOM 632 C C . TRP A 1 83 ? 5.072 -3.739 1.707 1.00 92.31 83 TRP A C 1
ATOM 634 O O . TRP A 1 83 ? 6.094 -4.023 1.090 1.00 92.31 83 TRP A O 1
ATOM 644 N N . THR A 1 84 ? 4.774 -4.294 2.883 1.00 89.69 84 THR A N 1
ATOM 645 C CA . THR A 1 84 ? 5.688 -5.288 3.447 1.00 89.69 84 THR A CA 1
ATOM 646 C C . THR A 1 84 ? 5.806 -6.489 2.509 1.00 89.69 84 THR A C 1
ATOM 648 O O . THR A 1 84 ? 4.815 -7.128 2.129 1.00 89.69 84 THR A O 1
ATOM 651 N N . ARG A 1 85 ? 7.046 -6.841 2.166 1.00 84.69 85 ARG A N 1
ATOM 652 C CA . ARG A 1 85 ? 7.356 -7.986 1.298 1.00 84.69 85 ARG A CA 1
ATOM 653 C C . ARG A 1 85 ? 6.730 -9.283 1.805 1.00 84.69 85 ARG A C 1
ATOM 655 O O . ARG A 1 85 ? 6.328 -10.124 1.012 1.00 84.69 85 ARG A O 1
ATOM 662 N N . ARG A 1 86 ? 6.598 -9.447 3.125 1.00 85.62 86 ARG A N 1
ATOM 663 C CA . ARG A 1 86 ? 6.063 -10.674 3.735 1.00 85.62 86 ARG A CA 1
ATOM 664 C C . ARG A 1 86 ? 4.658 -11.029 3.245 1.00 85.62 86 ARG A C 1
ATOM 666 O O . ARG A 1 86 ? 4.335 -12.209 3.170 1.00 85.62 86 ARG A O 1
ATOM 673 N N . VAL A 1 87 ? 3.824 -10.029 2.963 1.00 87.69 87 VAL A N 1
ATOM 674 C CA . VAL A 1 87 ? 2.435 -10.244 2.519 1.00 87.69 87 VAL A CA 1
ATOM 675 C C . VAL A 1 87 ? 2.229 -9.850 1.059 1.00 87.69 87 VAL A C 1
ATOM 677 O O . VAL A 1 87 ? 1.252 -10.277 0.452 1.00 87.69 87 VAL A O 1
ATOM 680 N N . ALA A 1 88 ? 3.148 -9.072 0.487 1.00 90.00 88 ALA A N 1
ATOM 681 C CA . ALA A 1 88 ? 3.028 -8.483 -0.840 1.00 90.00 88 ALA A CA 1
ATOM 682 C C . ALA A 1 88 ? 4.262 -8.746 -1.720 1.00 90.00 88 ALA A C 1
ATOM 684 O O . ALA A 1 88 ? 4.605 -7.903 -2.530 1.00 90.00 88 ALA A O 1
ATOM 685 N N . HIS A 1 89 ? 4.947 -9.883 -1.558 1.00 84.81 89 HIS A N 1
ATOM 686 C CA . HIS A 1 89 ? 6.238 -10.175 -2.206 1.00 84.81 89 HIS A CA 1
ATOM 687 C C . HIS A 1 89 ? 6.277 -9.840 -3.704 1.00 84.81 89 HIS A C 1
ATOM 689 O O . HIS A 1 89 ? 7.205 -9.190 -4.176 1.00 84.81 89 HIS A O 1
ATOM 695 N N . ASP A 1 90 ? 5.230 -10.247 -4.417 1.00 85.31 90 ASP A N 1
ATOM 696 C CA . ASP A 1 90 ? 5.103 -10.104 -5.864 1.00 85.31 90 ASP A CA 1
ATOM 697 C C . ASP A 1 90 ? 4.233 -8.891 -6.254 1.00 85.31 90 ASP A C 1
ATOM 699 O O . ASP A 1 90 ? 3.599 -8.872 -7.306 1.00 85.31 90 ASP A O 1
ATOM 703 N N . GLU A 1 91 ? 4.129 -7.873 -5.398 1.00 88.19 91 GLU A N 1
ATOM 704 C CA . GLU A 1 91 ? 3.317 -6.670 -5.623 1.00 88.19 91 GLU A CA 1
ATOM 705 C C . GLU A 1 91 ? 4.173 -5.519 -6.163 1.00 88.19 91 GLU A C 1
ATOM 707 O O . GLU A 1 91 ? 5.329 -5.361 -5.775 1.00 88.19 91 GLU A O 1
ATOM 712 N N . LEU A 1 92 ? 3.594 -4.683 -7.033 1.00 89.19 92 LEU A N 1
ATOM 713 C CA . LEU A 1 92 ? 4.264 -3.513 -7.601 1.00 89.19 92 LEU A CA 1
ATOM 714 C C . LEU A 1 92 ? 5.027 -2.674 -6.574 1.00 89.19 92 LEU A C 1
ATOM 716 O O . LEU A 1 92 ? 6.150 -2.295 -6.868 1.00 89.19 92 LEU A O 1
ATOM 720 N N . MET A 1 93 ? 4.438 -2.373 -5.419 1.00 90.62 93 MET A N 1
ATOM 721 C CA . MET A 1 93 ? 4.991 -1.479 -4.399 1.00 90.62 93 MET A CA 1
ATOM 722 C C . MET A 1 93 ? 5.670 -2.215 -3.246 1.00 90.62 93 MET A C 1
ATOM 724 O O . MET A 1 93 ? 5.876 -1.610 -2.200 1.00 90.62 93 MET A O 1
ATOM 728 N N . ALA A 1 94 ? 6.010 -3.493 -3.379 1.00 88.00 94 ALA A N 1
ATOM 729 C CA . ALA A 1 94 ? 6.872 -4.147 -2.398 1.00 88.00 94 ALA A CA 1
ATOM 730 C C . ALA A 1 94 ? 8.341 -3.712 -2.559 1.00 88.00 94 ALA A C 1
ATOM 732 O O . ALA A 1 94 ? 8.747 -3.330 -3.663 1.00 88.00 94 ALA A O 1
ATOM 733 N N . PRO A 1 95 ? 9.150 -3.743 -1.482 1.00 78.00 95 PRO A N 1
ATOM 734 C CA . PRO A 1 95 ? 10.571 -3.435 -1.565 1.00 78.00 95 PRO A CA 1
ATOM 735 C C . PRO A 1 95 ? 11.274 -4.455 -2.470 1.00 78.00 95 PRO A C 1
ATOM 737 O O . PRO A 1 95 ? 10.999 -5.659 -2.434 1.00 78.00 95 PRO A O 1
ATOM 740 N N . ARG A 1 96 ? 12.176 -3.954 -3.316 1.00 68.38 96 ARG A N 1
ATOM 741 C CA . ARG A 1 96 ? 12.849 -4.744 -4.351 1.00 68.38 96 ARG A CA 1
ATOM 742 C C . ARG A 1 96 ? 13.986 -5.580 -3.763 1.00 68.38 96 ARG A C 1
ATOM 744 O O . ARG A 1 96 ? 14.843 -5.044 -3.071 1.00 68.38 96 ARG A O 1
ATOM 751 N N . GLU A 1 97 ? 14.073 -6.843 -4.175 1.00 58.28 97 GLU A N 1
ATOM 752 C CA . GLU A 1 97 ? 15.345 -7.574 -4.214 1.00 58.28 97 GLU A CA 1
ATOM 753 C C . GLU A 1 97 ? 15.824 -7.747 -5.658 1.00 58.28 97 GLU A C 1
ATOM 755 O O . GLU A 1 97 ? 15.049 -7.669 -6.620 1.00 58.28 97 GLU A O 1
ATOM 760 N N . GLU A 1 98 ? 17.136 -7.899 -5.817 1.00 51.59 98 GLU A N 1
ATOM 761 C CA . GLU A 1 98 ? 17.767 -8.043 -7.120 1.00 51.59 98 GLU A CA 1
ATOM 762 C C . GLU A 1 98 ? 17.543 -9.446 -7.687 1.00 51.59 98 GLU A C 1
ATOM 764 O O . GLU A 1 98 ? 17.917 -10.437 -7.077 1.00 51.59 98 GLU A O 1
ATOM 769 N N . GLU A 1 99 ? 16.961 -9.465 -8.892 1.00 47.34 99 GLU A N 1
ATOM 770 C CA . GLU A 1 99 ? 16.836 -10.598 -9.817 1.00 47.34 99 GLU A CA 1
ATOM 771 C C . GLU A 1 99 ? 15.740 -11.643 -9.510 1.00 47.34 99 GLU A C 1
ATOM 773 O O . GLU A 1 99 ? 15.548 -12.117 -8.399 1.00 47.34 99 GLU A O 1
ATOM 778 N N . GLY A 1 100 ? 14.984 -12.014 -10.554 1.00 50.50 100 GLY A N 1
ATOM 779 C CA . GLY A 1 100 ? 14.076 -13.171 -10.551 1.00 50.50 100 GLY A CA 1
ATOM 780 C C . GLY A 1 100 ? 12.655 -12.973 -10.004 1.00 50.50 100 GLY A C 1
ATOM 781 O O . GLY A 1 100 ? 11.847 -13.887 -10.143 1.00 50.50 100 GLY A O 1
ATOM 782 N N . VAL A 1 101 ? 12.312 -11.816 -9.428 1.00 57.06 101 VAL A N 1
ATOM 783 C CA . VAL A 1 101 ? 10.978 -11.584 -8.834 1.00 57.06 101 VAL A CA 1
ATOM 784 C C . VAL A 1 101 ? 9.948 -11.145 -9.885 1.00 57.06 101 VAL A C 1
ATOM 786 O O . VAL A 1 101 ? 10.128 -10.153 -10.599 1.00 57.06 101 VAL A O 1
ATOM 789 N N . GLU A 1 102 ? 8.826 -11.863 -9.968 1.00 64.81 102 GLU A N 1
ATOM 790 C CA . GLU A 1 102 ? 7.697 -11.495 -10.821 1.00 64.81 102 GLU A CA 1
ATOM 791 C C . GLU A 1 102 ? 6.826 -10.429 -10.142 1.00 64.81 102 GLU A C 1
ATOM 793 O O . GLU A 1 102 ? 5.982 -10.726 -9.316 1.00 64.81 102 GLU A O 1
ATOM 798 N N . ILE A 1 103 ? 6.999 -9.163 -10.513 1.00 71.25 103 ILE A N 1
ATOM 799 C CA . ILE A 1 103 ? 6.216 -8.052 -9.946 1.00 71.25 103 ILE A CA 1
ATOM 800 C C . ILE A 1 103 ? 4.844 -7.901 -10.642 1.00 71.25 103 ILE A C 1
ATOM 802 O O . ILE A 1 103 ? 4.771 -7.642 -11.845 1.00 71.25 103 ILE A O 1
ATOM 806 N N . TYR A 1 104 ? 3.739 -7.981 -9.904 1.00 78.50 104 TYR A N 1
ATOM 807 C CA . TYR A 1 104 ? 2.374 -7.851 -10.421 1.00 78.50 104 TYR A CA 1
ATOM 808 C C . TYR A 1 104 ? 1.712 -6.529 -10.028 1.00 78.50 104 TYR A C 1
ATOM 810 O O . TYR A 1 104 ? 1.821 -6.038 -8.907 1.00 78.50 104 TYR A O 1
ATOM 818 N N . TYR A 1 105 ? 0.947 -5.972 -10.967 1.00 72.38 105 TYR A N 1
ATOM 819 C CA . TYR A 1 105 ? 0.086 -4.821 -10.713 1.00 72.38 105 TYR A CA 1
ATOM 820 C C . TYR A 1 105 ? -1.250 -5.326 -10.154 1.00 72.38 105 TYR A C 1
ATOM 822 O O . TYR A 1 105 ? -2.127 -5.754 -10.909 1.00 72.38 105 TYR A O 1
ATOM 830 N N . THR A 1 106 ? -1.386 -5.353 -8.827 1.00 77.88 106 THR A N 1
ATOM 831 C CA . THR A 1 106 ? -2.543 -5.968 -8.157 1.00 77.88 106 THR A CA 1
ATOM 832 C C . THR A 1 106 ? -3.576 -4.934 -7.715 1.00 77.88 106 THR A C 1
ATOM 834 O O . THR A 1 106 ? -3.329 -3.726 -7.704 1.00 77.88 106 THR A O 1
ATOM 837 N N . ALA A 1 107 ? -4.744 -5.409 -7.276 1.00 77.94 107 ALA A N 1
ATOM 838 C CA . ALA A 1 107 ? -5.781 -4.566 -6.682 1.00 77.94 107 ALA A CA 1
ATOM 839 C C . ALA A 1 107 ? -5.357 -3.872 -5.367 1.00 77.94 107 ALA A C 1
ATOM 841 O O . ALA A 1 107 ? -6.125 -3.057 -4.858 1.00 77.94 107 ALA A O 1
ATOM 842 N N . LEU A 1 108 ? -4.174 -4.179 -4.821 1.00 71.19 108 LEU A N 1
ATOM 843 C CA . LEU A 1 108 ? -3.610 -3.518 -3.644 1.00 71.19 108 LEU A CA 1
ATOM 844 C C . LEU A 1 108 ? -3.023 -2.144 -4.013 1.00 71.19 108 LEU A C 1
ATOM 846 O O . LEU A 1 108 ? -3.321 -1.154 -3.343 1.00 71.19 108 LEU A O 1
ATOM 850 N N . THR A 1 109 ? -2.295 -2.053 -5.132 1.00 68.25 109 THR A N 1
ATOM 851 C CA . THR A 1 109 ? -1.711 -0.793 -5.632 1.00 68.25 109 THR A CA 1
ATOM 852 C C . THR A 1 109 ? -2.573 -0.081 -6.675 1.00 68.25 109 THR A C 1
ATOM 854 O O . THR A 1 109 ? -2.619 1.152 -6.678 1.00 68.25 109 THR A O 1
ATOM 857 N N . MET A 1 110 ? -3.328 -0.815 -7.508 1.00 64.25 110 MET A N 1
ATOM 858 C CA . MET A 1 110 ? -4.232 -0.246 -8.531 1.00 64.25 110 MET A CA 1
ATOM 859 C C . MET A 1 110 ? -5.087 0.935 -8.049 1.00 64.25 110 MET A C 1
ATOM 861 O O . MET A 1 110 ? -5.232 1.905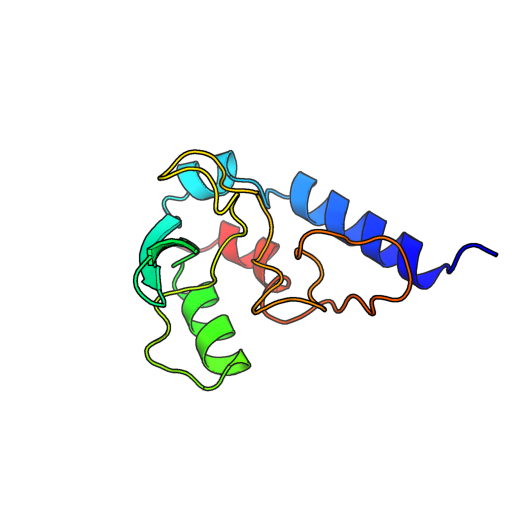 -8.798 1.00 64.25 110 MET A O 1
ATOM 865 N N . PRO A 1 111 ? -5.676 0.919 -6.838 1.00 55.09 111 PRO A N 1
ATOM 866 C CA . PRO A 1 111 ? -6.632 1.948 -6.494 1.00 55.09 111 PRO A CA 1
ATOM 867 C C . PRO A 1 111 ? -5.948 3.233 -6.001 1.00 55.09 111 PRO A C 1
ATOM 869 O O . PRO A 1 111 ? -6.665 4.134 -5.584 1.00 55.09 111 PRO A O 1
ATOM 872 N N . PHE A 1 112 ? -4.612 3.391 -6.113 1.00 50.81 112 PHE A N 1
ATOM 873 C CA . PHE A 1 112 ? -3.878 4.584 -5.643 1.00 50.81 112 PHE A CA 1
ATOM 874 C C . PHE A 1 112 ? -4.327 5.908 -6.219 1.00 50.81 112 PHE A C 1
ATOM 876 O O . PHE A 1 112 ? -4.483 6.882 -5.481 1.00 50.81 112 PHE A O 1
ATOM 883 N N . ARG A 1 113 ? -4.729 5.935 -7.482 1.00 47.78 113 ARG A N 1
ATOM 884 C CA . ARG A 1 113 ? -5.336 7.143 -8.048 1.00 47.78 113 ARG A CA 1
ATOM 885 C C . ARG A 1 113 ? -6.763 7.404 -7.554 1.00 47.78 113 ARG A C 1
ATOM 887 O O . ARG A 1 113 ? 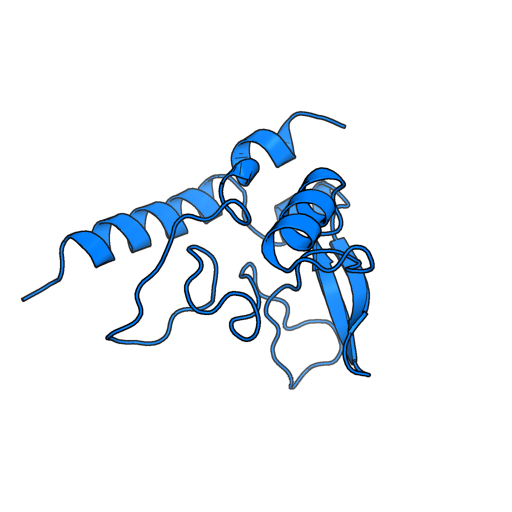-7.156 8.560 -7.435 1.00 47.78 113 ARG A O 1
ATOM 894 N N . THR A 1 114 ? -7.524 6.362 -7.222 1.00 47.69 114 THR A N 1
ATOM 895 C CA . THR A 1 114 ? -8.880 6.478 -6.655 1.00 47.69 114 THR A CA 1
ATOM 896 C C . THR A 1 114 ? -8.890 6.677 -5.130 1.00 47.69 114 THR A C 1
ATOM 898 O O . THR A 1 114 ? -9.843 7.255 -4.617 1.00 47.69 114 THR A O 1
ATOM 901 N N . TRP A 1 115 ? -7.808 6.320 -4.417 1.00 45.47 115 TRP A N 1
ATOM 902 C CA . TRP A 1 115 ? -7.568 6.566 -2.979 1.00 45.47 115 TRP A CA 1
ATOM 903 C C . TRP A 1 115 ? -7.500 8.061 -2.635 1.00 45.47 115 TRP A C 1
ATOM 905 O O . TRP A 1 115 ? -7.641 8.452 -1.479 1.00 45.47 115 TRP A O 1
ATOM 915 N N . VAL A 1 116 ? -7.220 8.903 -3.635 1.00 43.22 116 VAL A N 1
ATOM 916 C CA . VAL A 1 116 ? -6.929 10.335 -3.481 1.00 43.22 116 VAL A CA 1
ATOM 917 C C . VAL A 1 116 ? -8.191 11.202 -3.558 1.00 43.22 116 VAL A C 1
ATOM 919 O O . VAL A 1 116 ? -8.156 12.317 -3.042 1.00 43.22 116 VAL A O 1
ATOM 922 N N . ALA A 1 117 ? -9.280 10.713 -4.164 1.00 37.53 117 ALA A N 1
ATOM 923 C CA . ALA A 1 117 ? -10.388 11.558 -4.621 1.00 37.53 117 ALA A CA 1
ATOM 924 C C . ALA A 1 117 ? -11.671 11.503 -3.774 1.00 37.53 117 ALA A C 1
ATOM 926 O O . ALA A 1 117 ? -12.454 12.445 -3.840 1.00 37.53 117 ALA A O 1
ATOM 927 N N . TYR A 1 118 ? -11.894 10.462 -2.970 1.00 34.22 118 TYR A N 1
ATOM 928 C CA . TYR A 1 118 ? -13.144 10.329 -2.218 1.00 34.22 118 TYR A CA 1
ATOM 929 C C . TYR A 1 118 ? -12.868 10.114 -0.730 1.00 34.22 118 TYR A C 1
ATOM 931 O O . TYR A 1 118 ? -12.434 9.042 -0.308 1.00 34.22 118 TYR A O 1
ATOM 939 N N . LYS A 1 119 ? -13.093 11.189 0.035 1.00 43.38 119 LYS A N 1
ATOM 940 C CA . LYS A 1 119 ? -13.596 11.093 1.409 1.00 43.38 119 LYS A CA 1
ATOM 941 C C . LYS A 1 119 ? -14.963 10.416 1.398 1.00 43.38 119 LYS A C 1
ATOM 943 O O . LYS A 1 119 ? -15.718 10.670 0.434 1.00 43.38 119 LYS A O 1
#